Protein 4LIZ (pdb70)

Radius of gyration: 14.69 Å; Cα contacts (8 Å, |Δi|>4): 250; chains: 1; bounding box: 25×31×48 Å

Sequence (137 aa):
SGFDLSEVAGPVAEVIDDKNEEVEFVVFGVQTQPNKLVVDAKGKGGLEEEVKAALKEDALQFAYYRTISGDEESKRVKFVFISWAGEGIKKPKLRAVSILKGDVKNNVINNFHIELHATSLDDLVEDEIAAKIKLEEHHA

Solvent-accessible surface area: 7614 Å² total

B-factor: mean 26.16, std 18.08, range [9.71, 129.11]

Foldseek 3Di:
DQEAEVAQQVLLVLCVDPVNQFWFKWKWFFDVPPTYIDTQDTGHDDLVVNLVSADQQGWMKMKGWDWAPVPPVIDIFMEIETEDHPNHDDVVVVPPVVVVVVSCVSVVGHQYYYYDHDCVSRDVVVVNVVSVVSVVD

InterPro domains:
  IPR002108 Actin-depolymerising factor homology domain [PF00241] (13-133)
  IPR002108 Actin-depolymerising factor homology domain [PS51263] (1-134)
  IPR002108 Actin-depolymerising factor homology domain [SM00102] (7-134)
  IPR029006 ADF-H/Gelsolin-like domain superfamily [G3DSA:3.40.20.10] (1-142)

Nearest PDB structures (foldseek):
  4liz-assembly1_A  TM=1.007E+00  e=2.718E-29  Entamoeba histolytica HM-1:IMSS-A
  1t3y-assembly1_A  TM=8.775E-01  e=2.216E-10  Homo sapiens
  7rtx-assembly1_A  TM=8.573E-01  e=3.396E-09  Acanthamoeba castellanii
  7sog-assembly1_A  TM=8.512E-01  e=8.436E-09  Acanthamoeba castellanii
  1wm4-assembly1_A  TM=8.021E-01  e=8.436E-09  Mus musculus

GO terms:
  GO:0051015 actin filament binding (F, IDA)
  GO:0001891 phagocytic cup (C, IDA)
  GO:0005737 cytoplasm (C, IDA)
  GO:0031143 pseudopodium (C, IDA)
  GO:0031234 extrinsic component of cytoplasmic side of plasma membrane (C, IDA)
  GO:0030833 regulation of actin filament polymerization (P, IDA)
  GO:0005886 plasma membrane (C, EXP)
  GO:0005515 protein binding (F, IPI)

CATH classification: 3.40.20.10

Secondary structure (DSSP, 8-state):
---B-TTTHHHHHHHH-TT-TT-SEEEEEEETTTTEEEEEEEES--HHHHHHH--TT-EEEEEEEEEE-SSSSPEEEEEEEEEE-TT---HHHHH--HHHHHHHHHS---SEEEEESSGGG--HHHHHHHHHHHHT-

Organism: Entamoeba histolytica (strain ATCC 30459 / HM-1:IMSS / ABRM) (NCBI:txid294381)

Structure (mmCIF, N/CA/C/O backbone):
data_4LIZ
#
_entry.id   4LIZ
#
_cell.length_a   76.601
_cell.length_b   76.601
_cell.length_c   54.647
_cell.angle_alpha   90.00
_cell.angle_beta   90.00
_cell.angle_gamma   120.00
#
_symmetry.space_group_name_H-M   'P 65'
#
loop_
_entity.id
_entity.type
_entity.pdbx_description
1 polymer 'Actin-binding protein, cofilin/tropomyosin family protein, putative'
2 non-polymer '4-(2-HYDROXYETHYL)-1-PIPERAZINE ETHANESULFONIC ACID'
3 non-polymer 'SODIUM ION'
4 water water
#
loop_
_atom_site.group_PDB
_atom_site.id
_atom_site.type_symbol
_atom_site.label_atom_id
_atom_site.label_alt_id
_atom_site.label_comp_id
_atom_site.label_asym_id
_atom_site.label_entity_id
_atom_site.label_seq_id
_atom_site.pdbx_PDB_ins_code
_atom_site.Cartn_x
_atom_site.Cartn_y
_atom_site.Cartn_z
_atom_site.occupancy
_atom_site.B_iso_or_equiv
_atom_site.auth_seq_id
_atom_site.auth_comp_id
_atom_site.auth_asym_id
_atom_site.auth_atom_id
_atom_site.pdbx_PDB_model_num
ATOM 9 N N . SER A 1 2 ? 9.771 15.955 13.273 1.00 23.63 2 SER A N 1
ATOM 10 C CA . SER A 1 2 ? 10.681 16.745 12.470 1.00 20.22 2 SER A CA 1
ATOM 11 C C . SER A 1 2 ? 11.131 16.239 11.091 1.00 21.16 2 SER A C 1
ATOM 12 O O . SER A 1 2 ? 11.580 16.963 10.330 1.00 23.72 2 SER A O 1
ATOM 15 N N . GLY A 1 3 ? 11.104 14.954 10.891 1.00 24.14 3 GLY A N 1
ATOM 16 C CA . GLY A 1 3 ? 11.650 14.358 9.699 1.00 25.83 3 GLY A CA 1
ATOM 17 C C . GLY A 1 3 ? 13.144 14.127 9.690 1.00 29.75 3 GLY A C 1
ATOM 18 O O . GLY A 1 3 ? 13.708 13.864 8.671 1.00 31.05 3 GLY A O 1
ATOM 19 N N . PHE A 1 4 ? 13.793 14.326 10.826 1.00 22.36 4 PHE A N 1
ATOM 20 C CA . PHE A 1 4 ? 15.219 14.112 10.922 1.00 19.78 4 PHE A CA 1
ATOM 21 C C . PHE A 1 4 ? 15.509 12.702 11.414 1.00 20.83 4 PHE A C 1
ATOM 22 O O . PHE A 1 4 ? 14.813 12.229 12.251 1.00 20.96 4 PHE A O 1
ATOM 30 N N . ASP A 1 5 ? 16.558 12.097 10.861 1.00 19.53 5 ASP A N 1
ATOM 31 C CA . ASP A 1 5 ? 17.099 10.830 11.326 1.00 19.77 5 ASP A CA 1
ATOM 32 C C . ASP A 1 5 ? 17.919 11.089 12.606 1.00 15.21 5 ASP A C 1
ATOM 33 O O . ASP A 1 5 ? 18.908 11.761 12.557 1.00 17.70 5 ASP A O 1
ATOM 38 N N . LEU A 1 6 ? 17.427 10.498 13.674 1.00 16.17 6 LEU A N 1
ATOM 39 C CA . LEU A 1 6 ? 18.067 10.601 15.030 1.00 15.46 6 LEU A CA 1
ATOM 40 C C . LEU A 1 6 ? 18.786 9.348 15.479 1.00 14.89 6 LEU A C 1
ATOM 41 O O . LEU A 1 6 ? 19.105 9.184 16.652 1.00 15.99 6 LEU A O 1
ATOM 46 N N . SER A 1 7 ? 19.041 8.437 14.513 1.00 17.84 7 SER A N 1
ATOM 47 C CA . SER A 1 7 ? 19.704 7.164 14.797 1.00 17.70 7 SER A CA 1
ATOM 48 C C . SER A 1 7 ? 21.029 7.284 15.558 1.00 16.43 7 SER A C 1
ATOM 49 O O . SER A 1 7 ? 21.417 6.309 16.255 1.00 19.89 7 SER A O 1
ATOM 52 N N . GLU A 1 8 ? 21.755 8.356 15.382 1.00 15.56 8 GLU A N 1
ATOM 53 C CA . GLU A 1 8 ? 23.055 8.598 16.018 1.00 14.68 8 GLU A CA 1
ATOM 54 C C . GLU A 1 8 ? 22.988 9.079 17.451 1.00 13.02 8 GLU A C 1
ATOM 55 O O . GLU A 1 8 ? 24.007 9.227 18.095 1.00 14.43 8 GLU A O 1
ATOM 61 N N . VAL A 1 9 ? 21.815 9.404 17.952 1.00 13.60 9 VAL A N 1
ATOM 62 C CA . VAL A 1 9 ? 21.668 10.081 19.242 1.00 13.32 9 VAL A CA 1
ATOM 63 C C . VAL A 1 9 ? 21.721 9.213 20.467 1.00 11.98 9 VAL A C 1
ATOM 64 O O . VAL A 1 9 ? 22.339 9.506 21.459 1.00 13.05 9 VAL A O 1
ATOM 68 N N . ALA A 1 10 ? 20.903 8.104 20.437 1.00 12.82 10 ALA A N 1
ATOM 69 C CA . ALA A 1 10 ? 20.724 7.346 21.634 1.00 13.34 10 ALA A CA 1
ATOM 70 C C . ALA A 1 10 ? 22.008 6.716 22.226 1.00 11.32 10 ALA A C 1
ATOM 71 O O . ALA A 1 10 ? 22.160 6.613 23.434 1.00 12.57 10 ALA A O 1
ATOM 73 N N . GLY A 1 11 ? 22.834 6.263 21.320 1.00 13.29 11 GLY A N 1
ATOM 74 C CA . GLY A 1 11 ? 24.071 5.626 21.760 1.00 13.32 11 GLY A CA 1
ATOM 75 C C . GLY A 1 11 ? 24.973 6.458 22.650 1.00 11.12 11 GLY A C 1
ATOM 76 O O . GLY A 1 11 ? 25.330 6.139 23.786 1.00 13.10 11 GLY A O 1
ATOM 77 N N . PRO A 1 12 ? 25.343 7.651 22.084 1.00 11.16 12 PRO A N 1
ATOM 78 C CA . PRO A 1 12 ? 26.160 8.484 22.901 1.00 10.60 12 PRO A CA 1
ATOM 79 C C . PRO A 1 12 ? 25.495 9.044 24.155 1.00 10.24 12 PRO A C 1
ATOM 80 O O . PRO A 1 12 ? 26.163 9.300 25.130 1.00 12.32 12 PRO A O 1
ATOM 84 N N . VAL A 1 13 ? 24.194 9.284 24.134 1.00 12.19 13 VAL A N 1
ATOM 85 C CA . VAL A 1 13 ? 23.447 9.699 25.316 1.00 12.76 13 VAL A CA 1
ATOM 86 C C . VAL A 1 13 ? 23.585 8.634 26.454 1.00 11.27 13 VAL A C 1
ATOM 87 O O . VAL A 1 13 ? 23.894 8.979 27.543 1.00 12.93 13 VAL A O 1
ATOM 91 N N . ALA A 1 14 ? 23.425 7.392 26.028 1.00 12.24 14 ALA A N 1
ATOM 92 C CA . ALA A 1 14 ? 23.594 6.322 26.995 1.00 12.76 14 ALA A CA 1
ATOM 93 C C . ALA A 1 14 ? 25.037 6.279 27.576 1.00 11.72 14 ALA A C 1
ATOM 94 O O . ALA A 1 14 ? 25.268 6.012 28.746 1.00 12.83 14 ALA A O 1
ATOM 96 N N . GLU A 1 15 ? 26.023 6.568 26.681 1.00 11.35 15 GLU A N 1
ATOM 97 C CA . GLU A 1 15 ? 27.407 6.637 27.115 1.00 11.28 15 GLU A CA 1
ATOM 98 C C . GLU A 1 15 ? 27.632 7.694 28.209 1.00 12.12 15 GLU A C 1
ATOM 99 O O . GLU A 1 15 ? 28.354 7.530 29.167 1.00 13.55 15 GLU A O 1
ATOM 105 N N . VAL A 1 16 ? 27.058 8.914 27.949 1.00 11.88 16 VAL A N 1
ATOM 106 C CA . VAL A 1 16 ? 27.153 9.970 28.956 1.00 11.59 16 VAL A CA 1
ATOM 107 C C . VAL A 1 16 ? 26.533 9.570 30.288 1.00 12.84 16 VAL A C 1
ATOM 108 O O . VAL A 1 16 ? 27.198 9.720 31.288 1.00 14.62 16 VAL A O 1
ATOM 112 N N . ILE A 1 17 ? 25.347 9.021 30.246 1.00 13.42 17 ILE A N 1
ATOM 113 C CA . ILE A 1 17 ? 24.654 8.599 31.425 1.00 14.08 17 ILE A CA 1
ATOM 114 C C . ILE A 1 17 ? 25.392 7.481 32.184 1.00 13.83 17 ILE A C 1
ATOM 115 O O . ILE A 1 17 ? 25.386 7.474 33.356 1.00 16.34 17 ILE A O 1
ATOM 120 N N . ASP A 1 18 ? 26.023 6.582 31.458 1.00 13.90 18 ASP A N 1
ATOM 121 C CA . ASP A 1 18 ? 26.644 5.422 32.067 1.00 14.80 18 ASP A CA 1
ATOM 122 C C . ASP A 1 18 ? 27.817 5.857 32.912 1.00 13.29 18 ASP A C 1
ATOM 123 O O . ASP A 1 18 ? 28.802 6.247 32.441 1.00 14.06 18 ASP A O 1
ATOM 128 N N . ASP A 1 19 ? 27.652 5.687 34.209 1.00 16.44 19 ASP A N 1
ATOM 129 C CA . ASP A 1 19 ? 28.658 6.027 35.178 1.00 17.40 19 ASP A CA 1
ATOM 130 C C . ASP A 1 19 ? 29.919 5.197 34.983 1.00 17.11 19 ASP A C 1
ATOM 131 O O . ASP A 1 19 ? 30.956 5.605 35.349 1.00 19.54 19 ASP A O 1
ATOM 136 N N . LYS A 1 20 ? 29.749 3.980 34.484 1.00 18.04 20 LYS A N 1
ATOM 137 C CA . LYS A 1 20 ? 30.828 3.104 34.239 1.00 17.10 20 LYS A CA 1
ATOM 138 C C . LYS A 1 20 ? 31.497 3.264 32.942 1.00 18.85 20 LYS A C 1
ATOM 139 O O . LYS A 1 20 ? 32.446 2.544 32.642 1.00 21.04 20 LYS A O 1
ATOM 145 N N . ASN A 1 21 ? 31.047 4.166 32.045 1.00 16.47 21 ASN A N 1
ATOM 146 C CA . ASN A 1 21 ? 31.714 4.517 30.840 1.00 14.47 21 ASN A CA 1
ATOM 147 C C . ASN A 1 21 ? 32.310 5.863 31.162 1.00 16.24 21 ASN A C 1
ATOM 148 O O . ASN A 1 21 ? 31.748 6.935 30.790 1.00 15.99 21 ASN A O 1
ATOM 153 N N . GLU A 1 22 ? 33.488 5.859 31.772 1.00 18.44 22 GLU A N 1
ATOM 154 C CA . GLU A 1 22 ? 34.174 7.061 32.142 1.00 18.65 22 GLU A CA 1
ATOM 155 C C . GLU A 1 22 ? 34.840 7.797 31.022 1.00 18.61 22 GLU A C 1
ATOM 156 O O . GLU A 1 22 ? 35.200 8.936 31.222 1.00 20.96 22 GLU A O 1
ATOM 162 N N . GLU A 1 23 ? 34.934 7.226 29.844 1.00 17.46 23 GLU A N 1
ATOM 163 C CA . GLU A 1 23 ? 35.519 7.827 28.661 1.00 18.98 23 GLU A CA 1
ATOM 164 C C . GLU A 1 23 ? 34.569 8.806 27.939 1.00 17.51 23 GLU A C 1
ATOM 165 O O . GLU A 1 23 ? 35.016 9.487 27.028 1.00 19.27 23 GLU A O 1
ATOM 171 N N . VAL A 1 24 ? 33.298 8.749 28.315 1.00 14.48 24 VAL A N 1
ATOM 172 C CA . VAL A 1 24 ? 32.350 9.647 27.642 1.00 12.56 24 VAL A CA 1
ATOM 173 C C . VAL A 1 24 ? 31.551 10.353 28.713 1.00 13.28 24 VAL A C 1
ATOM 174 O O . VAL A 1 24 ? 30.758 9.791 29.438 1.00 13.54 24 VAL A O 1
ATOM 178 N N . GLU A 1 25 ? 31.701 11.683 28.768 1.00 12.27 25 GLU A N 1
ATOM 179 C CA . GLU A 1 25 ? 31.048 12.573 29.741 1.00 12.54 25 GLU A CA 1
ATOM 180 C C . GLU A 1 25 ? 30.240 13.668 28.980 1.00 12.29 25 GLU A C 1
ATOM 181 O O . GLU A 1 25 ? 29.435 14.333 29.623 1.00 12.43 25 GLU A O 1
ATOM 187 N N . PHE A 1 26 ? 30.501 13.924 27.735 1.00 12.18 26 PHE A N 1
ATOM 188 C CA . PHE A 1 26 ? 29.742 14.868 26.909 1.00 10.84 26 PHE A CA 1
ATOM 189 C C . PHE A 1 26 ? 29.635 14.425 25.505 1.00 13.38 26 PHE A C 1
ATOM 190 O O . PHE A 1 26 ? 30.487 13.659 24.993 1.00 12.13 26 PHE A O 1
ATOM 198 N N . VAL A 1 27 ? 28.630 14.918 24.781 1.00 11.20 27 VAL A N 1
ATOM 199 C CA . VAL A 1 27 ? 28.485 14.792 23.378 1.00 10.93 27 VAL A CA 1
ATOM 200 C C . VAL A 1 27 ? 27.925 16.033 22.752 1.00 11.16 27 VAL A C 1
ATOM 201 O O . VAL A 1 27 ? 27.100 16.703 23.434 1.00 11.57 27 VAL A O 1
ATOM 205 N N . VAL A 1 28 ? 28.412 16.383 21.581 1.00 10.38 28 VAL A N 1
ATOM 206 C CA . VAL A 1 28 ? 27.859 17.474 20.752 1.00 11.31 28 VAL A CA 1
ATOM 207 C C . VAL A 1 28 ? 27.418 16.898 19.462 1.00 11.48 28 VAL A C 1
ATOM 208 O O . VAL A 1 28 ? 28.219 16.183 18.811 1.00 12.20 28 VAL A O 1
ATOM 212 N N . PHE A 1 29 ? 26.163 17.159 19.032 1.00 11.07 29 PHE A N 1
ATOM 213 C CA . PHE A 1 29 ? 25.640 16.756 17.795 1.00 10.79 29 PHE A CA 1
ATOM 214 C C . PHE A 1 29 ? 25.510 17.888 16.810 1.00 13.12 29 PHE A C 1
ATOM 215 O O . PHE A 1 29 ? 25.113 19.016 17.202 1.00 13.55 29 PHE A O 1
ATOM 223 N N . GLY A 1 30 ? 25.906 17.616 15.605 1.00 13.32 30 GLY A N 1
ATOM 224 C CA . GLY A 1 30 ? 25.641 18.510 14.501 1.00 13.75 30 GLY A CA 1
ATOM 225 C C . GLY A 1 30 ? 24.538 18.021 13.622 1.00 14.97 30 GLY A C 1
ATOM 226 O O . GLY A 1 30 ? 23.967 16.932 13.759 1.00 16.25 30 GLY A O 1
ATOM 227 N N . VAL A 1 31 ? 24.111 18.899 12.733 1.00 17.82 31 VAL A N 1
ATOM 228 C CA . VAL A 1 31 ? 22.929 18.686 11.929 1.00 21.31 31 VAL A CA 1
ATOM 229 C C . VAL A 1 31 ? 23.301 18.706 10.467 1.00 23.87 31 VAL A C 1
ATOM 230 O O . VAL A 1 31 ? 23.816 19.740 9.990 1.00 25.54 31 VAL A O 1
ATOM 234 N N . GLN A 1 32 ? 23.036 17.616 9.764 1.00 23.20 32 GLN A N 1
ATOM 235 C CA . GLN A 1 32 ? 23.179 17.531 8.304 1.00 27.07 32 GLN A CA 1
ATOM 236 C C . GLN A 1 32 ? 21.788 17.542 7.677 1.00 25.99 32 GLN A C 1
ATOM 237 O O . GLN A 1 32 ? 20.789 17.193 8.268 1.00 24.27 32 GLN A O 1
ATOM 243 N N . THR A 1 33 ? 21.741 18.053 6.420 1.00 32.66 33 THR A N 1
ATOM 244 C CA . THR A 1 33 ? 20.512 18.054 5.630 1.00 32.90 33 THR A CA 1
ATOM 245 C C . THR A 1 33 ? 20.734 17.268 4.324 1.00 35.12 33 THR A C 1
ATOM 246 O O . THR A 1 33 ? 21.887 16.942 3.960 1.00 35.80 33 THR A O 1
ATOM 250 N N . GLN A 1 34 ? 19.629 16.842 3.713 1.00 38.37 34 GLN A N 1
ATOM 251 C CA . GLN A 1 34 ? 19.654 16.102 2.418 1.00 45.17 34 GLN A CA 1
ATOM 252 C C . GLN A 1 34 ? 20.658 14.963 2.365 1.00 45.32 34 GLN A C 1
ATOM 253 O O . GLN A 1 34 ? 21.570 14.983 1.567 1.00 51.74 34 GLN A O 1
ATOM 259 N N . PRO A 1 35 ? 20.475 13.946 3.200 1.00 39.55 35 PRO A N 1
ATOM 260 C CA . PRO A 1 35 ? 19.299 13.767 4.051 1.00 32.68 35 PRO A CA 1
ATOM 261 C C . PRO A 1 35 ? 19.456 14.424 5.479 1.00 26.93 35 PRO A C 1
ATOM 262 O O . PRO A 1 35 ? 20.579 14.665 5.944 1.00 30.00 35 PRO A O 1
ATOM 266 N N . ASN A 1 36 ? 18.321 14.759 6.064 1.00 26.52 36 ASN A N 1
ATOM 267 C CA . ASN A 1 36 ? 18.260 15.412 7.383 1.00 21.91 36 ASN A CA 1
ATOM 268 C C . ASN A 1 36 ? 18.610 14.322 8.442 1.00 17.81 36 ASN A C 1
ATOM 269 O O . ASN A 1 36 ? 17.800 13.401 8.652 1.00 21.37 36 ASN A O 1
ATOM 274 N N . LYS A 1 37 ? 19.696 14.635 9.150 1.00 18.33 37 LYS A N 1
ATOM 275 C CA . LYS A 1 37 ? 20.225 13.677 10.144 1.00 20.17 37 LYS A CA 1
ATOM 276 C C . LYS A 1 37 ? 21.081 14.403 11.174 1.00 19.03 37 LYS A C 1
ATOM 277 O O . LYS A 1 37 ? 21.777 15.322 10.830 1.00 19.77 37 LYS A O 1
ATOM 283 N N . LEU A 1 38 ? 21.081 13.916 12.420 1.00 16.64 38 LEU A N 1
ATOM 284 C CA . LEU A 1 38 ? 22.057 14.348 13.378 1.00 16.31 38 LEU A CA 1
ATOM 285 C C . LEU A 1 38 ? 23.311 13.442 13.326 1.00 15.16 38 LEU A C 1
ATOM 286 O O . LEU A 1 38 ? 23.196 12.228 13.059 1.00 15.65 38 LEU A O 1
ATOM 291 N N . VAL A 1 39 ? 24.427 14.034 13.553 1.00 14.97 39 VAL A N 1
ATOM 292 C CA . VAL A 1 39 ? 25.715 13.316 13.597 1.00 14.38 39 VAL A CA 1
ATOM 293 C C . VAL A 1 39 ? 26.450 13.719 14.836 1.00 15.49 39 VAL A C 1
ATOM 294 O O . VAL A 1 39 ? 26.229 14.815 15.417 1.00 14.76 39 VAL A O 1
ATOM 298 N N . VAL A 1 40 ? 27.431 12.940 15.254 1.00 14.77 40 VAL A N 1
ATOM 299 C CA . VAL A 1 40 ? 28.297 13.353 16.344 1.00 14.37 40 VAL A CA 1
ATOM 300 C C . VAL A 1 40 ? 29.392 14.304 15.862 1.00 15.19 40 VAL A C 1
ATOM 301 O O . VAL A 1 40 ? 30.175 13.949 15.023 1.00 17.43 40 VAL A O 1
ATOM 305 N N . ASP A 1 41 ? 29.393 15.513 16.403 1.00 13.90 41 ASP A N 1
ATOM 306 C CA . ASP A 1 41 ? 30.484 16.453 16.199 1.00 14.52 41 ASP A CA 1
ATOM 307 C C . ASP A 1 41 ? 31.657 16.265 17.147 1.00 15.16 41 ASP A C 1
ATOM 308 O O . ASP A 1 41 ? 32.758 16.402 16.775 1.00 17.67 41 ASP A O 1
ATOM 313 N N . ALA A 1 42 ? 31.378 15.973 18.391 1.00 12.35 42 ALA A N 1
ATOM 314 C CA . ALA A 1 42 ? 32.401 15.724 19.367 1.00 11.95 42 ALA A CA 1
ATOM 315 C C . ALA A 1 42 ? 31.876 14.800 20.499 1.00 13.74 42 ALA A C 1
ATOM 316 O O . ALA A 1 42 ? 30.736 14.833 20.796 1.00 12.76 42 ALA A O 1
ATOM 318 N N . LYS A 1 43 ? 32.748 14.020 21.123 1.00 12.08 43 LYS A N 1
ATOM 319 C CA . LYS A 1 43 ? 32.374 13.148 22.155 1.00 12.10 43 LYS A CA 1
ATOM 320 C C . LYS A 1 43 ? 33.591 12.766 22.922 1.00 12.96 43 LYS A C 1
ATOM 321 O O . LYS A 1 43 ? 34.647 12.544 22.306 1.00 14.59 43 LYS A O 1
ATOM 327 N N . GLY A 1 44 ? 33.498 12.809 24.233 1.00 12.53 44 GLY A N 1
ATOM 328 C CA . GLY A 1 44 ? 34.660 12.467 25.070 1.00 13.50 44 GLY A CA 1
ATOM 329 C C . GLY A 1 44 ? 34.554 12.827 26.475 1.00 14.35 44 GLY A C 1
ATOM 330 O O . GLY A 1 44 ? 33.441 12.965 27.048 1.00 14.18 44 GLY A O 1
ATOM 331 N N . LYS A 1 45 ? 35.703 12.959 27.149 1.00 15.45 45 LYS A N 1
ATOM 332 C CA . LYS A 1 45 ? 35.786 13.351 28.492 1.00 16.16 45 LYS A CA 1
ATOM 333 C C . LYS A 1 45 ? 35.692 14.868 28.600 1.00 15.13 45 LYS A C 1
ATOM 334 O O . LYS A 1 45 ? 36.237 15.526 27.704 1.00 17.09 45 LYS A O 1
ATOM 340 N N . GLY A 1 46 ? 35.051 15.357 29.628 1.00 16.04 46 GLY A N 1
ATOM 341 C CA . GLY A 1 46 ? 34.932 16.802 29.754 1.00 15.06 46 GLY A CA 1
ATOM 342 C C . GLY A 1 46 ? 33.504 17.169 30.084 1.0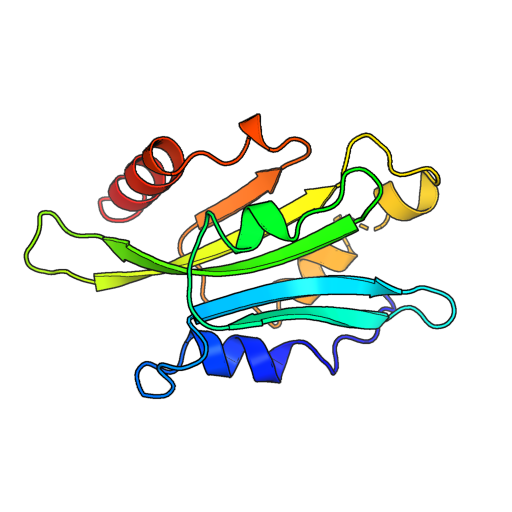0 14.69 46 GLY A C 1
ATOM 343 O O . GLY A 1 46 ? 32.663 16.362 30.440 1.00 17.91 46 GLY A O 1
ATOM 344 N N . GLY A 1 47 ? 33.290 18.427 29.998 1.00 15.51 47 GLY A N 1
ATOM 345 C CA . GLY A 1 47 ? 32.017 19.046 30.403 1.00 15.63 47 GLY A CA 1
ATOM 346 C C . GLY A 1 47 ? 31.788 20.296 29.531 1.00 12.75 47 GLY A C 1
ATOM 347 O O . GLY A 1 47 ? 32.026 20.346 28.383 1.00 13.75 47 GLY A O 1
ATOM 348 N N . LEU A 1 48 ? 31.267 21.303 30.259 1.00 15.77 48 LEU A N 1
ATOM 349 C CA . LEU A 1 48 ? 30.891 22.548 29.591 1.00 14.93 48 LEU A CA 1
ATOM 350 C C . LEU A 1 48 ? 31.959 23.181 28.672 1.00 13.02 48 LEU A C 1
ATOM 351 O O . LEU A 1 48 ? 31.707 23.608 27.547 1.00 13.48 48 LEU A O 1
ATOM 356 N N . GLU A 1 49 ? 33.197 23.284 29.177 1.00 15.21 49 GLU A N 1
ATOM 357 C CA A GLU A 1 49 ? 34.197 23.906 28.354 0.50 16.07 49 GLU A CA 1
ATOM 358 C CA B GLU A 1 49 ? 34.322 23.788 28.428 0.50 16.09 49 GLU A CA 1
ATOM 359 C C . GLU A 1 49 ? 34.454 23.155 27.035 1.00 14.22 49 GLU A C 1
ATOM 360 O O . GLU A 1 49 ? 34.650 23.716 26.027 1.00 15.41 49 GLU A O 1
ATOM 371 N N . GLU A 1 50 ? 34.469 21.842 27.134 1.00 14.59 50 GLU A N 1
ATOM 372 C CA . GLU A 1 50 ? 34.631 21.005 25.961 1.00 13.35 50 GLU A CA 1
ATOM 373 C C . GLU A 1 50 ? 33.458 21.132 24.960 1.00 12.61 50 GLU A C 1
ATOM 374 O O . GLU A 1 50 ? 33.634 21.179 23.786 1.00 13.95 50 GLU A O 1
ATOM 380 N N . VAL A 1 51 ? 32.263 21.211 25.503 1.00 12.97 51 VAL A N 1
ATOM 381 C CA . VAL A 1 51 ? 31.115 21.445 24.679 1.00 12.15 51 VAL A CA 1
ATOM 382 C C . VAL A 1 51 ? 31.243 22.798 23.971 1.00 11.65 51 VAL A C 1
ATOM 383 O O . VAL A 1 51 ? 31.051 22.898 22.823 1.00 12.66 51 VAL A O 1
ATOM 387 N N . LYS A 1 52 ? 31.619 23.813 24.729 1.00 13.10 52 LYS A N 1
ATOM 388 C CA . LYS A 1 52 ? 31.673 25.158 24.181 1.00 13.33 52 LYS A CA 1
ATOM 389 C C . LYS A 1 52 ? 32.689 25.209 23.064 1.00 13.84 52 LYS A C 1
ATOM 390 O O . LYS A 1 52 ? 32.443 25.812 22.097 1.00 15.77 52 LYS A O 1
ATOM 396 N N . ALA A 1 53 ? 33.807 24.515 23.235 1.00 12.99 53 ALA A N 1
ATOM 397 C CA . ALA A 1 53 ? 34.771 24.474 22.183 1.00 14.69 53 ALA A CA 1
ATOM 398 C C . ALA A 1 53 ? 34.359 23.918 20.871 1.00 14.50 53 ALA A C 1
ATOM 399 O O . ALA A 1 53 ? 34.882 24.214 19.802 1.00 17.80 53 ALA A O 1
ATOM 401 N N . ALA A 1 54 ? 33.352 23.032 20.926 1.00 12.98 54 ALA A N 1
ATOM 402 C CA . ALA A 1 54 ? 32.769 22.407 19.780 1.00 13.06 54 ALA A CA 1
ATOM 403 C C . ALA A 1 54 ? 31.588 23.129 19.109 1.00 12.42 54 ALA A C 1
ATOM 404 O O . ALA A 1 54 ? 31.219 22.742 17.997 1.00 14.53 54 ALA A O 1
ATOM 406 N N . LEU A 1 55 ? 31.078 24.152 19.796 1.00 1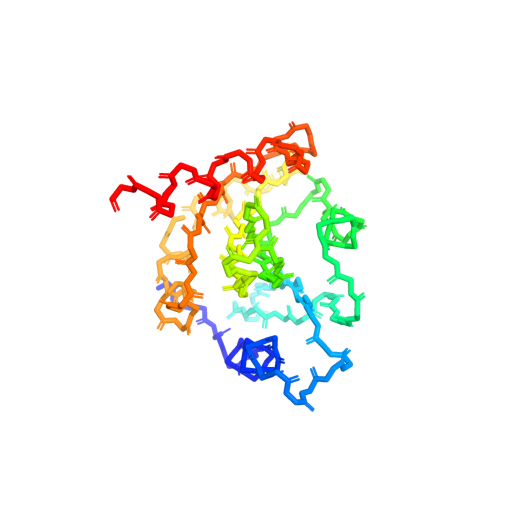3.69 55 LEU A N 1
ATOM 407 C CA . LEU A 1 55 ? 29.924 24.882 19.262 1.00 13.53 55 LEU A CA 1
ATOM 408 C C . LEU A 1 55 ? 30.357 25.907 18.201 1.00 15.85 55 LEU A C 1
ATOM 409 O O . LEU A 1 55 ? 31.229 26.705 18.567 1.00 20.30 55 LEU A O 1
ATOM 414 N N . LYS A 1 56 ? 29.765 25.927 17.063 1.00 15.23 56 LYS A N 1
ATOM 415 C CA . LYS A 1 56 ? 30.231 26.731 15.901 1.00 16.15 56 LYS A CA 1
ATOM 416 C C . LYS A 1 56 ? 29.213 27.844 15.624 1.00 18.17 56 LYS A C 1
ATOM 417 O O . LYS A 1 56 ? 28.000 27.663 15.665 1.00 17.46 56 LYS A O 1
ATOM 423 N N . GLU A 1 57 ? 29.767 29.042 15.407 1.00 19.40 57 GLU A N 1
ATOM 424 C CA . GLU A 1 57 ? 28.943 30.220 15.192 1.00 20.16 57 GLU A CA 1
ATOM 425 C C . GLU A 1 57 ? 28.003 30.131 14.047 1.00 20.39 57 GLU A C 1
ATOM 426 O O . GLU A 1 57 ? 26.923 30.775 14.081 1.00 20.64 57 GLU A O 1
ATOM 432 N N . ASP A 1 58 ? 28.263 29.326 13.081 1.00 17.90 58 ASP A N 1
ATOM 433 C CA . ASP A 1 58 ? 27.410 29.156 11.914 1.00 19.34 58 ASP A CA 1
ATOM 434 C C . ASP A 1 58 ? 26.554 27.923 11.845 1.00 18.29 58 ASP A C 1
ATOM 435 O O . ASP A 1 58 ? 26.057 27.535 10.787 1.00 18.76 58 ASP A O 1
ATOM 440 N N . ALA A 1 59 ? 26.367 27.259 13.043 1.00 15.74 59 ALA A N 1
ATOM 441 C CA . ALA A 1 59 ? 25.736 25.986 13.064 1.00 15.23 59 ALA A CA 1
ATOM 442 C C . ALA A 1 59 ? 24.534 25.901 14.018 1.00 13.21 59 ALA A C 1
ATOM 443 O O . ALA A 1 59 ? 24.502 26.598 15.013 1.00 14.30 59 ALA A O 1
ATOM 445 N N . LEU A 1 60 ? 23.700 24.941 13.703 1.00 14.05 60 LEU A N 1
ATOM 446 C CA . LEU A 1 60 ? 22.626 24.449 14.620 1.00 15.40 60 LEU A CA 1
ATOM 447 C C . LEU A 1 60 ? 23.172 23.143 15.255 1.00 14.30 60 LEU A C 1
ATOM 448 O O . LEU A 1 60 ? 23.486 22.210 14.521 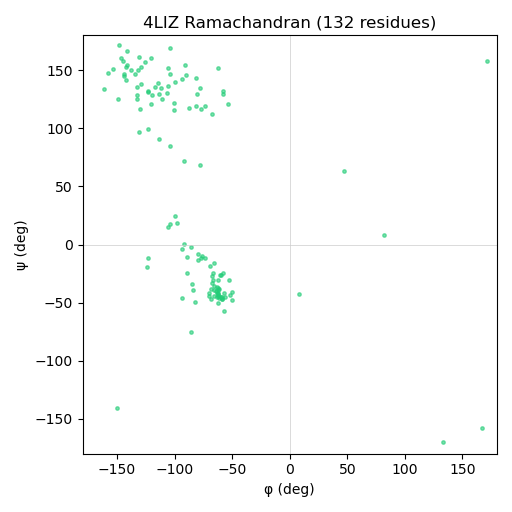1.00 14.12 60 LEU A O 1
ATOM 453 N N . GLN A 1 61 ? 23.250 23.101 16.558 1.00 12.05 61 GLN A N 1
ATOM 454 C CA . GLN A 1 61 ? 23.835 21.940 17.269 1.00 11.86 61 GLN A CA 1
ATOM 455 C C . GLN A 1 61 ? 23.062 21.622 18.522 1.00 12.06 61 GLN A C 1
ATOM 456 O O . GLN A 1 61 ? 22.227 22.446 18.978 1.00 11.96 61 GLN A O 1
ATOM 462 N N . PHE A 1 62 ? 23.281 20.464 19.131 1.00 11.88 62 PHE A N 1
ATOM 463 C CA . PHE A 1 62 ? 22.794 20.101 20.409 1.00 11.20 62 PHE A CA 1
ATOM 464 C C . PHE A 1 62 ? 23.883 19.575 21.286 1.00 11.30 62 PHE A C 1
ATOM 465 O O . PHE A 1 62 ? 24.838 19.027 20.698 1.00 13.19 62 PHE A O 1
ATOM 473 N N . ALA A 1 63 ? 23.837 19.657 22.547 1.00 10.23 63 ALA A N 1
ATOM 474 C CA . ALA A 1 63 ? 24.831 19.120 23.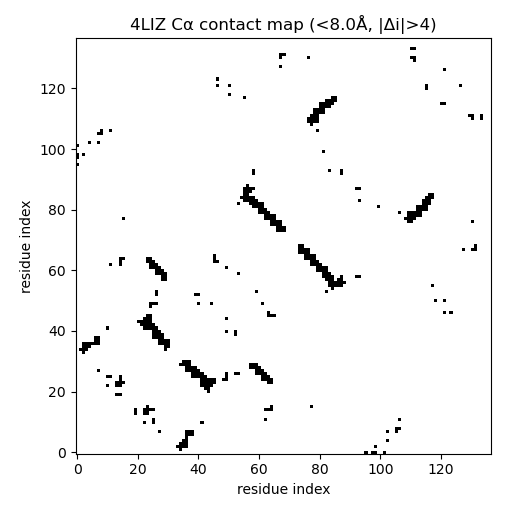395 1.00 10.07 63 ALA A CA 1
ATOM 475 C C . ALA A 1 63 ? 24.224 18.533 24.604 1.00 10.37 63 ALA A C 1
ATOM 476 O O . ALA A 1 63 ? 23.151 18.925 25.125 1.00 11.54 63 ALA A O 1
ATOM 478 N N . TYR A 1 64 ? 24.907 17.570 25.229 1.00 10.54 64 TYR A N 1
ATOM 479 C CA . TYR A 1 64 ? 24.483 16.877 26.390 1.00 9.97 64 TYR A CA 1
ATOM 480 C C . TYR A 1 64 ? 25.677 16.453 27.229 1.00 11.82 64 TYR A C 1
ATOM 481 O O . TYR A 1 64 ? 26.577 15.838 26.667 1.00 11.53 64 TYR A O 1
ATOM 490 N N . TYR A 1 65 ? 25.737 16.812 28.493 1.00 10.12 65 TYR A N 1
ATOM 491 C CA . TYR A 1 65 ? 26.861 16.458 29.337 1.00 9.71 65 TYR A CA 1
ATOM 492 C C . TYR A 1 65 ? 26.457 16.208 30.792 1.00 11.46 65 TYR A C 1
ATOM 493 O O . TYR A 1 65 ? 25.444 16.630 31.231 1.00 11.85 65 TYR A O 1
ATOM 502 N N . ARG A 1 66 ? 27.345 15.511 31.482 1.00 13.20 66 ARG A N 1
ATOM 503 C CA . ARG A 1 66 ? 27.171 15.202 32.876 1.00 13.96 66 ARG A CA 1
ATOM 504 C C . ARG A 1 66 ? 28.055 16.096 33.706 1.00 13.63 66 ARG A C 1
ATOM 505 O O . ARG A 1 66 ? 29.094 16.496 33.292 1.00 15.81 66 ARG A O 1
ATOM 513 N N . THR A 1 67 ? 27.547 16.423 34.880 1.00 15.45 67 THR A N 1
ATOM 514 C CA . THR A 1 67 ? 28.225 17.262 35.836 1.00 18.44 67 THR A CA 1
ATOM 515 C C . THR A 1 67 ? 27.839 16.831 37.264 1.00 20.02 67 THR A C 1
ATOM 516 O O . THR A 1 67 ? 27.084 15.995 37.422 1.00 22.28 67 THR A O 1
ATOM 520 N N . ILE A 1 68 ? 28.490 17.374 38.264 1.00 24.22 68 ILE A N 1
ATOM 521 C CA . ILE A 1 68 ? 28.190 17.032 39.671 1.00 27.87 68 ILE A CA 1
ATOM 522 C C . ILE A 1 68 ? 27.621 18.240 40.409 1.00 27.91 68 ILE A C 1
ATOM 523 O O . ILE A 1 68 ? 28.058 19.381 40.171 1.00 26.80 68 ILE A O 1
ATOM 528 N N . SER A 1 69 ? 26.615 18.018 41.236 1.00 28.75 69 SER A N 1
ATOM 529 C CA . SER A 1 69 ? 26.094 19.116 42.069 1.00 31.68 69 SER A CA 1
ATOM 530 C C . SER A 1 69 ? 25.951 18.625 43.512 1.00 38.93 69 SER A C 1
ATOM 531 O O . SER A 1 69 ? 25.396 17.555 43.759 1.00 38.93 69 SER A O 1
ATOM 534 N N . GLY A 1 70 ? 26.373 19.440 44.456 1.00 47.02 70 GLY A N 1
ATOM 535 C CA . GLY A 1 70 ? 26.086 19.086 45.845 1.00 51.58 70 GLY A CA 1
ATOM 536 C C . GLY A 1 70 ? 26.805 19.993 46.781 1.00 65.17 70 GLY A C 1
ATOM 537 O O . GLY A 1 70 ? 27.846 20.544 46.418 1.00 70.86 70 GLY A O 1
ATOM 538 N N . ASP A 1 71 ? 26.275 20.057 48.008 1.00 84.58 71 ASP A N 1
ATOM 539 C CA . ASP A 1 71 ? 26.587 21.103 49.003 1.00 98.14 71 ASP A CA 1
ATOM 540 C C . ASP A 1 71 ? 27.645 20.827 50.126 1.00 103.09 71 ASP A C 1
ATOM 541 O O . ASP A 1 71 ? 27.656 21.575 51.112 1.00 108.49 71 ASP A O 1
ATOM 546 N N . GLU A 1 72 ? 28.546 19.834 50.016 1.00 102.98 72 GLU A N 1
ATOM 547 C CA . GLU A 1 72 ? 28.639 18.873 48.911 1.00 99.74 72 GLU A CA 1
ATOM 548 C C . GLU A 1 72 ? 27.717 17.688 49.155 1.00 103.68 72 GLU A C 1
ATOM 549 O O . GLU A 1 72 ? 26.646 17.611 48.553 1.00 108.94 72 GLU A O 1
ATOM 555 N N . GLU A 1 73 ? 28.109 16.793 50.063 1.00 108.76 73 GLU A N 1
ATOM 556 C CA . GLU A 1 73 ? 27.386 15.547 50.302 1.00 109.15 73 GLU A CA 1
ATOM 557 C C . GLU A 1 73 ? 25.891 15.812 50.587 1.00 112.26 73 GLU A C 1
ATOM 558 O O . GLU A 1 73 ? 25.569 16.525 51.548 1.00 129.11 73 GLU A O 1
ATOM 564 N N . SER A 1 74 ? 24.980 15.257 49.776 1.00 98.15 74 SER A N 1
ATOM 565 C CA . SER A 1 74 ? 25.298 14.282 48.720 1.00 90.02 74 SER A CA 1
ATOM 566 C C . SER A 1 74 ? 25.655 14.926 47.378 1.00 73.19 74 SER A C 1
ATOM 567 O O . SER A 1 7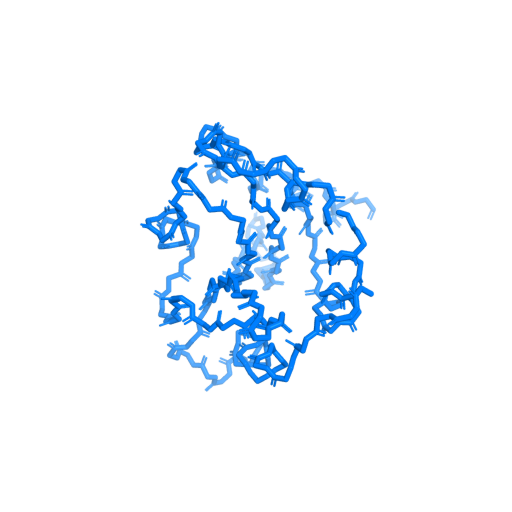4 ? 24.804 15.615 46.785 1.00 55.24 74 SER A O 1
ATOM 570 N N . LYS A 1 75 ? 26.904 14.700 46.924 1.00 63.60 75 LYS A N 1
ATOM 571 C CA . LYS A 1 75 ? 27.283 14.894 45.510 1.00 58.91 75 LYS A CA 1
ATOM 572 C C . LYS A 1 75 ? 26.373 13.999 44.670 1.00 54.70 75 LYS A C 1
ATOM 573 O O . LYS A 1 75 ? 26.141 12.826 45.018 1.00 52.96 75 LYS A O 1
ATOM 579 N N . ARG A 1 76 ? 25.803 14.568 43.605 1.00 36.12 76 ARG A N 1
ATOM 580 C CA . ARG A 1 76 ? 24.946 13.825 42.739 1.00 37.34 76 ARG A CA 1
ATOM 581 C C . ARG A 1 76 ? 25.319 14.225 41.296 1.00 27.42 76 ARG A C 1
ATOM 582 O O . ARG A 1 76 ? 25.683 15.392 41.032 1.00 25.31 76 ARG A O 1
ATOM 590 N N . VAL A 1 77 ? 25.109 13.266 40.430 1.00 25.92 77 VAL A N 1
ATOM 591 C CA . VAL A 1 77 ? 25.279 13.452 38.976 1.00 21.36 77 VAL A CA 1
ATOM 592 C C . VAL A 1 77 ? 24.072 14.183 38.459 1.00 19.12 77 VAL A C 1
ATOM 593 O O . VAL A 1 77 ? 22.927 13.909 38.819 1.00 23.31 77 VAL A O 1
ATOM 597 N N . LYS A 1 78 ? 24.326 15.208 37.598 1.00 19.22 78 LYS A N 1
ATOM 598 C CA . LYS A 1 78 ? 23.276 15.965 36.969 1.00 17.08 78 LYS A CA 1
ATOM 599 C C . LYS A 1 78 ? 23.618 16.028 35.477 1.00 15.63 78 LYS A C 1
ATOM 600 O O . LYS A 1 78 ? 24.763 15.954 35.076 1.00 15.33 78 LYS A O 1
ATOM 606 N N . PHE A 1 79 ? 22.573 16.112 34.649 1.00 14.50 79 PHE A N 1
ATOM 607 C CA . PHE A 1 79 ? 22.721 16.141 33.216 1.00 14.01 79 PHE A CA 1
ATOM 608 C C . PHE A 1 79 ? 22.208 17.439 32.660 1.00 13.52 79 PHE A C 1
ATOM 609 O O . PHE A 1 79 ? 21.131 17.930 33.064 1.00 15.03 79 PHE A O 1
ATOM 617 N N . VAL A 1 80 ? 22.952 18.029 31.755 1.00 12.53 80 VAL A N 1
ATOM 618 C CA . VAL A 1 80 ? 22.662 19.336 31.116 1.00 11.47 80 VAL A CA 1
ATOM 619 C C . VAL A 1 80 ? 22.386 19.076 29.658 1.00 12.15 80 VAL A C 1
ATOM 620 O O . VAL A 1 80 ? 23.210 18.501 28.944 1.00 10.78 80 VAL A O 1
ATOM 624 N N . PHE A 1 81 ? 21.267 19.603 29.115 1.00 11.64 81 PHE A N 1
ATOM 625 C CA . PHE A 1 81 ? 20.870 19.587 27.727 1.00 10.81 81 PHE A CA 1
ATOM 626 C C . PHE A 1 81 ? 20.944 20.971 27.175 1.00 11.32 81 PHE A C 1
ATOM 627 O O . PHE A 1 81 ? 20.312 21.882 27.711 1.00 12.77 81 PHE A O 1
ATOM 635 N N . ILE A 1 82 ? 21.652 21.207 26.096 1.00 11.09 82 ILE A N 1
ATOM 636 C CA . ILE A 1 82 ? 21.768 22.505 25.441 1.00 10.84 82 ILE A CA 1
ATOM 637 C C . ILE A 1 82 ? 21.331 22.368 24.032 1.00 11.42 82 ILE A C 1
ATOM 638 O O . ILE A 1 82 ? 21.741 21.480 23.231 1.00 11.01 82 ILE A O 1
ATOM 643 N N . SER A 1 83 ? 20.462 23.282 23.530 1.00 11.63 83 SER A N 1
ATOM 644 C CA . SER A 1 83 ? 20.240 23.564 22.121 1.00 11.43 83 SER A CA 1
ATOM 645 C C . SER A 1 83 ? 21.014 24.816 21.697 1.00 10.74 83 SER A C 1
ATOM 646 O O . SER A 1 83 ? 21.069 25.768 22.470 1.00 12.45 83 SER A O 1
ATOM 649 N N . TRP A 1 84 ? 21.607 24.804 20.523 1.00 10.71 84 TRP A N 1
ATOM 650 C CA . TRP A 1 84 ? 22.479 25.855 20.090 1.00 11.05 84 TRP A CA 1
ATOM 651 C C . TRP A 1 84 ? 22.089 26.244 18.689 1.00 12.37 84 TRP A C 1
ATOM 652 O O . TRP A 1 84 ? 22.062 25.448 17.736 1.00 12.36 84 TRP A O 1
ATOM 663 N N . ALA A 1 85 ? 21.867 27.582 18.440 1.00 13.31 85 ALA A N 1
ATOM 664 C CA . ALA A 1 85 ? 21.605 28.162 17.159 1.00 15.19 85 ALA A CA 1
ATOM 665 C C . ALA A 1 85 ? 22.527 29.343 17.028 1.00 16.21 85 ALA A C 1
ATOM 666 O O . ALA A 1 85 ? 22.231 30.423 17.553 1.00 17.25 85 ALA A O 1
ATOM 668 N N . GLY A 1 86 ? 23.657 29.143 16.370 1.00 14.67 86 GLY A N 1
ATOM 669 C CA . GLY A 1 86 ? 24.684 30.169 16.256 1.00 15.21 86 GLY A CA 1
ATOM 670 C C . GLY A 1 86 ? 24.145 31.399 15.495 1.00 18.40 86 GLY A C 1
ATOM 671 O O . GLY A 1 86 ? 23.305 31.220 14.588 1.00 18.11 86 GLY A O 1
ATOM 672 N N . GLU A 1 87 ? 24.759 32.515 15.859 1.00 19.54 87 GLU A N 1
ATOM 673 C CA . GLU A 1 87 ? 24.264 33.791 15.264 1.00 23.79 87 GLU A CA 1
ATOM 674 C C . GLU A 1 87 ? 24.676 33.922 13.833 1.00 23.54 87 GLU A C 1
ATOM 675 O O . GLU A 1 87 ? 24.093 34.789 13.112 1.00 23.76 87 GLU A O 1
ATOM 681 N N . GLY A 1 88 ? 25.570 33.113 13.318 1.00 19.48 88 GLY A N 1
ATOM 682 C CA . GLY A 1 88 ? 26.069 33.036 11.939 1.00 20.20 88 GLY A CA 1
ATOM 683 C C . GLY A 1 88 ? 25.350 32.101 11.025 1.00 17.74 88 GLY A C 1
ATOM 684 O O . GLY A 1 88 ? 25.708 31.918 9.921 1.00 21.13 88 GLY A O 1
ATOM 685 N N . ILE A 1 89 ? 24.289 31.387 11.506 1.00 18.29 89 ILE A N 1
ATOM 686 C CA . ILE A 1 89 ? 23.579 30.474 10.640 1.00 18.34 89 ILE A CA 1
ATOM 687 C C . ILE A 1 89 ? 23.038 31.268 9.409 1.00 18.09 89 ILE A C 1
ATOM 688 O O . ILE A 1 89 ? 22.415 32.346 9.590 1.00 21.08 89 ILE A O 1
ATOM 693 N N . LYS A 1 90 ? 23.320 30.726 8.270 1.00 20.27 90 LYS A N 1
ATOM 694 C CA . LYS A 1 90 ? 23.018 31.443 7.006 1.00 22.92 90 LYS A CA 1
ATOM 695 C C . LYS A 1 90 ? 21.599 31.215 6.585 1.00 24.91 90 LYS A C 1
ATOM 696 O O . LYS A 1 90 ? 21.016 32.125 6.015 1.00 26.07 90 LYS A O 1
ATOM 702 N N . LYS A 1 91 ? 21.026 30.046 6.828 1.00 23.70 91 LYS A N 1
ATOM 703 C CA . LYS A 1 91 ? 19.667 29.734 6.312 1.00 24.09 91 LYS A CA 1
ATOM 704 C C . LYS A 1 91 ? 18.594 29.886 7.364 1.00 25.60 91 LYS A C 1
ATOM 705 O O . LYS A 1 91 ? 18.526 29.053 8.284 1.00 21.98 91 LYS A O 1
ATOM 711 N N . PRO A 1 92 ? 17.665 30.841 7.166 1.00 23.45 92 PRO A N 1
ATOM 712 C CA . PRO A 1 92 ? 16.640 30.974 8.218 1.00 23.22 92 PRO A CA 1
ATOM 713 C C . PRO A 1 92 ? 15.674 29.757 8.241 1.00 22.79 92 PRO A C 1
ATOM 714 O O . PRO A 1 92 ? 15.115 29.537 9.328 1.00 21.46 92 PRO A O 1
ATOM 718 N N . LYS A 1 93 ? 15.594 28.963 7.153 1.00 23.29 93 LYS A N 1
ATOM 719 C CA . LYS A 1 93 ? 14.773 27.798 7.186 1.00 25.69 93 LYS A CA 1
ATOM 720 C C . LYS A 1 93 ? 15.393 26.770 8.189 1.00 26.25 93 LYS A C 1
ATOM 721 O O . LYS A 1 93 ? 14.681 26.054 8.870 1.00 22.70 93 LYS A O 1
ATOM 727 N N . LEU A 1 94 ? 16.726 26.732 8.311 1.00 20.57 94 LEU A N 1
ATOM 728 C CA . LEU A 1 94 ? 17.321 25.821 9.257 1.00 17.68 94 LEU A CA 1
ATOM 729 C C . LEU A 1 94 ? 17.013 26.334 10.705 1.00 16.39 94 LEU A C 1
ATOM 730 O O . LEU A 1 94 ? 16.682 25.581 11.619 1.00 16.02 94 LEU A O 1
ATOM 735 N N . ARG A 1 95 ? 17.147 27.625 11.014 1.00 15.33 95 ARG A N 1
ATOM 736 C CA . ARG A 1 95 ? 16.726 28.181 12.289 1.00 15.31 95 ARG A CA 1
ATOM 737 C C . ARG A 1 95 ? 15.275 27.796 12.692 1.00 14.92 95 ARG A C 1
ATOM 738 O O . ARG A 1 95 ? 15.025 27.490 13.823 1.00 16.01 95 ARG A O 1
ATOM 746 N N . ALA A 1 96 ? 14.450 27.832 11.668 1.00 15.75 96 ALA A N 1
ATOM 747 C CA . ALA A 1 96 ? 13.005 27.564 11.932 1.00 15.78 96 ALA A CA 1
ATOM 748 C C . ALA A 1 96 ? 12.725 26.178 12.346 1.00 15.56 96 ALA A C 1
ATOM 749 O O . ALA A 1 96 ? 11.664 25.980 12.982 1.00 17.06 96 ALA A O 1
ATOM 751 N N . VAL A 1 97 ? 13.540 25.211 11.957 1.00 13.79 97 VAL A N 1
ATOM 752 C CA . VAL A 1 97 ? 13.301 23.797 12.338 1.00 15.24 97 VAL A CA 1
ATOM 753 C C . VAL A 1 97 ? 13.709 23.513 13.755 1.00 12.63 97 VAL A C 1
ATOM 754 O O . VAL A 1 97 ? 13.405 22.448 14.300 1.00 13.69 97 VAL A O 1
ATOM 766 N N . SER A 1 99 ? 12.787 24.265 16.874 1.00 12.78 99 SER A N 1
ATOM 767 C CA . SER A 1 99 ? 11.993 23.802 17.939 1.00 11.31 99 SER A CA 1
ATOM 768 C C . SER A 1 99 ? 11.424 22.398 17.672 1.00 11.54 99 SER A C 1
ATOM 769 O O . SER A 1 99 ? 11.324 21.602 18.632 1.00 12.84 99 SER A O 1
ATOM 772 N N . ILE A 1 100 ? 10.945 22.110 16.479 1.00 12.48 100 ILE A N 1
ATOM 773 C CA . ILE A 1 100 ? 10.345 20.790 16.177 1.00 13.76 100 ILE A CA 1
ATOM 774 C C . ILE A 1 100 ? 11.503 19.720 16.290 1.00 13.53 100 ILE A C 1
ATOM 775 O O . ILE A 1 100 ? 11.270 18.638 16.866 1.00 13.91 100 ILE A O 1
ATOM 780 N N . LEU A 1 101 ? 12.702 20.078 15.824 1.00 13.01 101 LEU A N 1
ATOM 781 C CA . LEU A 1 101 ? 13.826 19.096 15.886 1.00 13.07 101 LEU A CA 1
ATOM 782 C C . LEU A 1 101 ? 14.157 18.907 17.354 1.00 14.11 101 LEU A C 1
ATOM 783 O O . LEU A 1 101 ? 14.408 17.771 17.818 1.00 13.55 101 LEU A O 1
ATOM 788 N N . LYS A 1 102 ? 14.287 19.949 18.145 1.00 13.15 102 LYS A N 1
ATOM 789 C CA . LYS A 1 102 ? 14.574 19.915 19.583 1.00 12.91 102 LYS A CA 1
ATOM 790 C C . LYS A 1 102 ? 13.597 18.991 20.313 1.00 13.56 102 LYS A C 1
ATOM 791 O O . LYS A 1 102 ? 13.988 18.235 21.188 1.00 14.72 102 LYS A O 1
ATOM 797 N N . GLY A 1 103 ? 12.302 19.069 19.973 1.00 14.69 103 GLY A N 1
ATOM 798 C CA . GLY A 1 103 ? 11.326 18.242 20.611 1.00 16.42 103 GLY A CA 1
ATOM 799 C C . GLY A 1 103 ? 11.626 16.775 20.350 1.00 14.97 103 GLY A C 1
ATOM 800 O O . GLY A 1 103 ? 11.496 15.933 21.279 1.00 18.31 103 GLY A O 1
ATOM 801 N N . ASP A 1 104 ? 11.951 16.436 19.123 1.00 15.66 104 ASP A N 1
ATOM 802 C CA . ASP A 1 104 ? 12.285 15.029 18.742 1.00 15.40 104 ASP A CA 1
ATOM 803 C C . ASP A 1 104 ? 13.550 14.639 19.531 1.00 16.42 104 ASP A C 1
ATOM 804 O O . ASP A 1 104 ? 13.630 13.491 20.066 1.00 17.13 104 ASP A O 1
ATOM 809 N N . VAL A 1 105 ? 14.561 15.486 19.599 1.00 14.45 105 VAL A N 1
ATOM 810 C CA . VAL A 1 105 ? 15.790 15.163 20.288 1.00 14.63 105 VAL A CA 1
ATOM 811 C C . VAL A 1 105 ? 15.535 14.927 21.761 1.00 17.92 105 VAL A C 1
ATOM 812 O O . VAL A 1 105 ? 16.057 13.983 22.360 1.00 15.49 105 VAL A O 1
ATOM 816 N N . LYS A 1 106 ? 14.701 15.723 22.405 1.00 16.38 106 LYS A N 1
ATOM 817 C CA . LYS A 1 106 ? 14.341 15.545 23.784 1.00 18.14 106 LYS A CA 1
ATOM 818 C C . LYS A 1 106 ? 13.547 14.315 24.036 1.00 19.33 106 LYS A C 1
ATOM 819 O O . LYS A 1 106 ? 13.665 13.792 25.192 1.00 21.54 106 LYS A O 1
ATOM 825 N N . ASN A 1 107 ? 12.838 13.776 23.078 1.00 19.07 107 ASN A N 1
ATOM 826 C CA A ASN A 1 107 ? 12.331 12.444 23.319 0.50 23.03 107 ASN A CA 1
ATOM 827 C CA B ASN A 1 107 ? 12.279 12.437 23.238 0.50 23.03 107 ASN A CA 1
ATOM 828 C C . ASN A 1 107 ? 13.282 11.277 23.389 1.00 21.79 107 ASN A C 1
ATOM 829 O O . ASN A 1 107 ? 13.002 10.276 23.978 1.00 23.16 107 ASN A O 1
ATOM 838 N N . VAL A 1 108 ? 14.475 11.485 22.896 1.00 17.72 108 VAL A N 1
ATOM 839 C CA . VAL A 1 108 ? 15.541 10.514 23.081 1.00 17.61 108 VAL A CA 1
ATOM 840 C C . VAL A 1 108 ? 16.349 10.888 24.305 1.00 20.69 108 VAL A C 1
ATOM 841 O O . VAL A 1 108 ? 16.732 9.972 25.095 1.00 25.72 108 VAL A O 1
ATOM 845 N 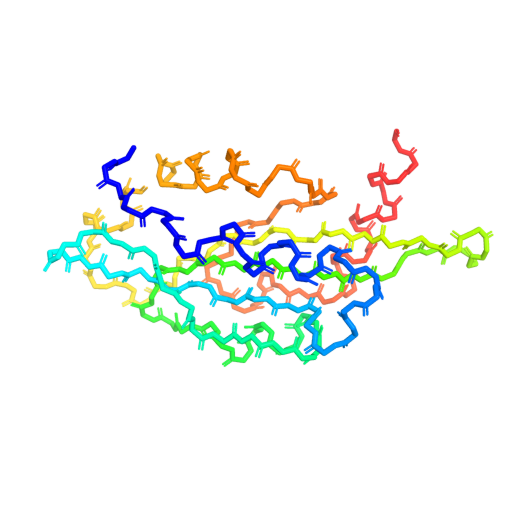N . ILE A 1 109 ? 16.687 12.156 24.424 1.00 16.77 109 ILE A N 1
ATOM 846 C CA . ILE A 1 109 ? 17.477 12.817 25.556 1.00 21.64 109 ILE A CA 1
ATOM 847 C C . ILE A 1 109 ? 16.417 13.300 26.542 1.00 27.19 109 ILE A C 1
ATOM 848 O O . ILE A 1 109 ? 16.051 14.498 26.657 1.00 25.62 109 ILE A O 1
ATOM 853 N N . ASN A 1 110 ? 15.841 12.317 27.215 1.00 21.31 110 ASN A N 1
ATOM 854 C CA . ASN A 1 110 ? 14.813 12.538 28.217 1.00 25.76 110 ASN A CA 1
ATOM 855 C C . ASN A 1 110 ? 15.245 12.648 29.638 1.00 27.72 110 ASN A C 1
ATOM 856 O O . ASN A 1 110 ? 14.421 12.859 30.461 1.00 28.21 110 ASN A O 1
ATOM 861 N N . ASN A 1 111 ? 16.521 12.472 29.950 1.00 20.47 111 ASN A N 1
ATOM 862 C CA . ASN A 1 111 ? 17.011 12.526 31.321 1.00 19.64 111 ASN A CA 1
ATOM 863 C C . ASN A 1 111 ? 17.920 13.770 31.432 1.00 19.68 111 ASN A C 1
ATOM 864 O O . ASN A 1 111 ? 19.134 13.717 31.162 1.00 20.61 111 ASN A O 1
ATOM 869 N N . PHE A 1 112 ? 17.382 14.893 31.784 1.00 16.23 112 PHE A N 1
ATOM 870 C CA . PHE A 1 112 ? 18.184 16.092 32.018 1.00 17.44 112 PHE A CA 1
ATOM 871 C C . PHE A 1 112 ? 17.638 16.944 33.149 1.00 18.08 112 PHE A C 1
ATOM 872 O O . PHE A 1 112 ? 16.374 16.983 33.359 1.00 23.00 112 PHE A O 1
ATOM 880 N N . HIS A 1 113 ? 18.475 17.557 33.895 1.00 17.14 113 HIS A N 1
ATOM 881 C CA . HIS A 1 113 ? 18.127 18.413 34.982 1.00 19.03 113 HIS A CA 1
ATOM 882 C C . HIS A 1 113 ? 17.941 19.823 34.640 1.00 20.20 113 HIS A C 1
ATOM 883 O O . HIS A 1 113 ? 17.177 20.524 35.321 1.00 22.85 113 HIS A O 1
ATOM 890 N N . ILE A 1 114 ? 18.560 20.323 33.555 1.00 15.09 114 ILE A N 1
ATOM 891 C CA . ILE A 1 114 ? 18.392 21.623 33.071 1.00 16.59 114 ILE A CA 1
ATOM 892 C C . ILE A 1 114 ? 18.449 21.592 31.571 1.00 16.71 114 ILE A C 1
ATOM 893 O O . ILE A 1 114 ? 19.154 20.763 30.931 1.00 15.61 114 ILE A O 1
ATOM 898 N N . GLU A 1 115 ? 17.701 22.470 30.902 1.00 14.58 115 GLU A N 1
ATOM 899 C CA . GLU A 1 115 ? 17.696 22.709 29.497 1.00 13.74 115 GLU A CA 1
ATOM 900 C C . GLU A 1 115 ? 17.987 24.163 29.224 1.00 14.73 115 GLU A C 1
ATOM 901 O O . GLU A 1 115 ? 17.405 25.062 29.900 1.00 16.12 115 GLU A O 1
ATOM 907 N N . LEU A 1 116 ? 18.900 24.448 28.325 1.00 14.47 116 LEU A N 1
ATOM 908 C CA . LEU A 1 116 ? 19.323 25.795 27.971 1.00 15.11 116 LEU A CA 1
ATOM 909 C C . LEU A 1 116 ? 19.271 25.940 26.488 1.00 16.37 116 LEU A C 1
ATOM 910 O O . LEU A 1 116 ? 19.708 25.030 25.715 1.00 16.51 116 LEU A O 1
ATOM 915 N N . HIS A 1 117 ? 18.793 27.046 25.953 1.00 15.25 117 HIS A N 1
ATOM 916 C CA . HIS A 1 117 ? 18.933 27.388 24.619 1.00 14.14 117 HIS A CA 1
ATOM 917 C C . HIS A 1 117 ? 19.969 28.543 24.490 1.00 16.21 117 HIS A C 1
ATOM 918 O O . HIS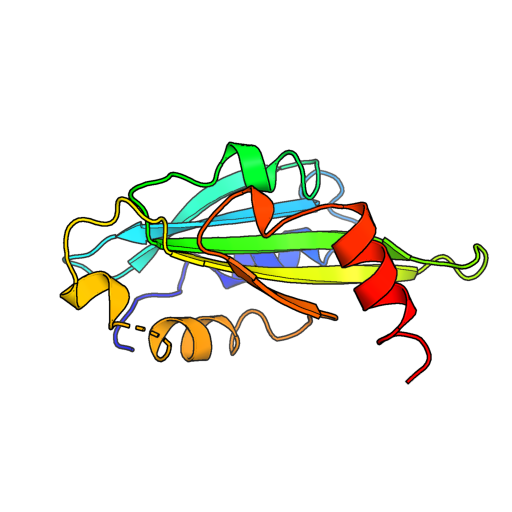 A 1 117 ? 19.816 29.604 25.188 1.00 22.36 117 HIS A O 1
ATOM 925 N N . ALA A 1 118 ? 20.929 28.429 23.623 1.00 13.32 118 ALA A N 1
ATOM 926 C CA . ALA A 1 118 ? 21.996 29.412 23.531 1.00 13.78 118 ALA A CA 1
ATOM 927 C C . ALA A 1 118 ? 22.222 29.759 22.080 1.00 13.54 118 ALA A C 1
ATOM 928 O O . ALA A 1 118 ? 22.088 28.980 21.143 1.00 13.44 118 ALA A O 1
ATOM 930 N N . THR A 1 119 ? 22.584 31.028 21.880 1.00 15.27 119 THR A N 1
ATOM 931 C CA . THR A 1 119 ? 22.931 31.543 20.581 1.00 14.69 119 THR A CA 1
ATOM 932 C C . THR A 1 119 ? 24.349 32.157 20.568 1.00 15.16 119 THR A C 1
ATOM 933 O O . THR A 1 119 ? 24.870 32.399 19.550 1.00 18.70 119 THR A O 1
ATOM 937 N N . SER A 1 120 ? 24.903 32.327 21.745 1.00 30.00 120 SER A N 1
ATOM 938 C CA . SER A 1 120 ? 26.223 32.858 21.934 1.00 30.00 120 SER A CA 1
ATOM 939 C C . SER A 1 120 ? 26.895 32.108 23.091 1.00 30.00 120 SER A C 1
ATOM 940 O O . SER A 1 120 ? 26.248 31.636 23.953 1.00 30.00 120 SER A O 1
ATOM 943 N N . LEU A 1 121 ? 28.221 32.051 23.053 1.00 17.86 121 LEU A N 1
ATOM 944 C CA . LEU A 1 121 ? 28.956 31.454 24.138 1.00 16.33 121 LEU A CA 1
ATOM 945 C C . LEU A 1 121 ? 28.736 32.158 25.474 1.00 17.12 121 LEU A C 1
ATOM 946 O O . LEU A 1 121 ? 28.856 31.534 26.454 1.00 18.36 121 LEU A O 1
ATOM 951 N N . ASP A 1 122 ? 28.394 33.430 25.463 1.00 16.64 122 ASP A N 1
ATOM 952 C CA . ASP A 1 122 ? 28.082 34.116 26.671 1.00 21.04 122 ASP A CA 1
ATOM 953 C C . ASP A 1 122 ? 26.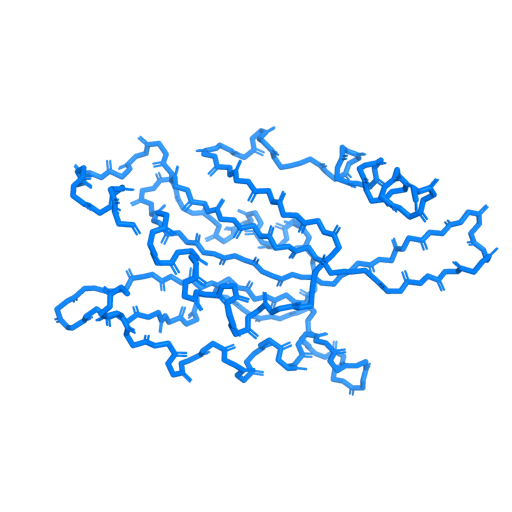844 33.600 27.349 1.00 16.87 122 ASP A C 1
ATOM 954 O O . ASP A 1 122 ? 26.618 33.951 28.428 1.00 19.80 122 ASP A O 1
ATOM 959 N N . ASP A 1 123 ? 26.018 32.828 26.648 1.00 14.86 123 ASP A N 1
ATOM 960 C CA . ASP A 1 123 ? 24.836 32.259 27.227 1.00 14.94 123 ASP A CA 1
ATOM 961 C C . ASP A 1 123 ? 25.174 31.056 28.096 1.00 13.81 123 ASP A C 1
ATOM 962 O O . ASP A 1 123 ? 24.338 30.553 28.742 1.00 15.45 123 ASP A O 1
ATOM 967 N N . LEU A 1 124 ? 26.409 30.570 28.000 1.00 13.84 124 LEU A N 1
ATOM 968 C CA . LEU A 1 124 ? 26.797 29.311 28.619 1.00 13.13 124 LEU A CA 1
ATOM 969 C C . LEU A 1 124 ? 27.978 29.514 29.564 1.00 12.78 124 LEU A C 1
ATOM 970 O O . LEU A 1 124 ? 29.100 29.546 29.155 1.00 13.76 124 LEU A O 1
ATOM 975 N N . VAL A 1 125 ? 27.650 29.599 30.828 1.00 12.24 125 VAL A N 1
ATOM 976 C CA . VAL A 1 125 ? 28.617 30.047 31.876 1.00 12.53 125 VAL A CA 1
ATOM 977 C C . VAL A 1 125 ? 28.505 29.092 32.968 1.00 12.58 125 VAL A C 1
ATOM 978 O O . VAL A 1 125 ? 27.474 28.902 33.621 1.00 12.48 125 VAL A O 1
ATOM 982 N N . GLU A 1 126 ? 29.626 28.492 33.358 1.00 12.44 126 GLU A N 1
ATOM 983 C CA . GLU A 1 126 ? 29.596 27.425 34.340 1.00 13.33 126 GLU A CA 1
ATOM 984 C C . GLU A 1 126 ? 28.938 27.795 35.673 1.00 13.56 126 GLU A C 1
ATOM 985 O O . GLU A 1 126 ? 28.154 27.085 36.181 1.00 12.41 126 GLU A O 1
ATOM 991 N N . ASP A 1 127 ? 29.272 28.948 36.205 1.00 13.03 127 ASP A N 1
ATOM 992 C CA . ASP A 1 127 ? 28.693 29.312 37.472 1.00 13.59 127 ASP A CA 1
ATOM 993 C C . ASP A 1 127 ? 27.178 29.538 37.397 1.00 11.79 127 ASP A C 1
ATOM 994 O O . ASP A 1 127 ? 26.513 29.363 38.319 1.00 13.95 127 ASP A O 1
ATOM 999 N N . GLU A 1 128 ? 26.737 30.087 36.288 1.00 12.60 128 GLU A N 1
ATOM 1000 C CA . GLU A 1 128 ? 25.314 30.306 36.065 1.00 11.98 128 GLU A CA 1
ATOM 1001 C C . GLU A 1 128 ? 24.563 28.993 35.963 1.00 13.80 128 GLU A C 1
ATOM 1002 O O . GLU A 1 128 ? 23.545 28.841 36.560 1.00 14.15 128 GLU A O 1
ATOM 1008 N N . ILE A 1 129 ? 25.121 28.042 35.229 1.00 12.77 129 ILE A N 1
ATOM 1009 C CA . ILE A 1 129 ? 24.448 26.754 35.082 1.00 14.89 129 ILE A CA 1
ATOM 1010 C C . ILE A 1 129 ? 24.503 26.017 36.438 1.00 15.74 129 ILE A C 1
ATOM 1011 O O . ILE A 1 129 ? 23.520 25.411 36.902 1.00 15.03 129 ILE A O 1
ATOM 1016 N N . ALA A 1 130 ? 25.595 25.999 37.220 1.00 13.72 130 ALA A N 1
ATOM 1017 C CA . ALA A 1 130 ? 25.693 25.413 38.509 1.00 13.91 130 ALA A CA 1
ATOM 1018 C C . ALA A 1 130 ? 24.678 25.984 39.452 1.00 16.01 130 ALA A C 1
ATOM 1019 O O . ALA A 1 130 ? 24.056 25.235 40.178 1.00 17.66 130 ALA A O 1
ATOM 1021 N N . ALA A 1 131 ? 24.467 27.315 39.408 1.00 16.45 131 ALA A N 1
ATOM 1022 C CA . ALA A 1 131 ? 23.462 27.922 40.319 1.00 18.46 131 ALA A CA 1
ATOM 1023 C C . ALA A 1 131 ? 22.039 27.459 39.899 1.00 19.08 131 ALA A C 1
ATOM 1024 O O . ALA A 1 131 ? 21.248 27.168 40.778 1.00 22.68 131 ALA A O 1
ATOM 1026 N N . LYS A 1 132 ? 21.793 27.364 38.627 1.00 18.39 132 LYS A N 1
ATOM 1027 C CA . LYS A 1 132 ? 20.471 26.896 38.087 1.00 22.06 132 LYS A CA 1
ATOM 1028 C C . LYS A 1 132 ? 20.201 25.506 38.511 1.00 23.06 132 LYS A C 1
ATOM 1029 O O . LYS A 1 132 ? 19.072 25.174 38.921 1.00 24.58 132 LYS A O 1
ATOM 1035 N N . ILE A 1 133 ? 21.195 24.619 38.437 1.00 19.06 133 ILE A N 1
ATOM 1036 C CA . ILE A 1 133 ? 21.091 23.243 38.908 1.00 20.55 133 ILE A CA 1
ATOM 1037 C C . ILE A 1 133 ? 20.775 23.183 40.392 1.00 22.98 133 ILE A C 1
ATOM 1038 O O . ILE A 1 133 ? 19.907 22.392 40.810 1.00 26.61 133 ILE A O 1
ATOM 1043 N N . LYS A 1 134 ? 21.453 23.981 41.173 1.00 22.01 134 LYS A N 1
ATOM 1044 C CA . LYS A 1 134 ? 21.358 23.996 42.660 1.00 25.50 134 LYS A CA 1
ATOM 1045 C C . LYS A 1 134 ? 19.859 24.422 42.963 1.00 28.46 134 LYS A C 1
ATOM 1046 O O . LYS A 1 134 ? 19.163 23.779 43.799 1.00 30.66 134 LYS A O 1
ATOM 1052 N N . LEU A 1 135 ? 19.347 25.394 42.210 1.00 29.21 135 LEU A N 1
ATOM 1053 C CA . LEU A 1 135 ? 17.944 25.803 42.295 1.00 32.16 135 LEU A CA 1
ATOM 1054 C C . LEU A 1 135 ? 16.958 24.711 41.918 1.00 33.54 135 LEU A C 1
ATOM 1055 O O . LEU A 1 135 ? 15.952 24.547 42.640 1.00 36.87 135 LEU A O 1
ATOM 1060 N N . GLU A 1 136 ? 17.123 24.048 40.777 1.00 38.77 136 GLU A N 1
ATOM 1061 C CA A GLU A 1 136 ? 16.160 23.014 40.398 0.50 41.61 136 GLU A CA 1
ATOM 1062 C CA B GLU A 1 136 ? 16.274 22.914 40.328 0.50 39.50 136 GLU A CA 1
ATOM 1063 C C . GLU A 1 136 ? 16.257 21.842 41.408 1.00 43.34 136 GLU A C 1
ATOM 1064 O O . GLU A 1 136 ? 15.239 21.174 41.655 1.00 48.02 136 GLU A O 1
ATOM 1075 N N . HIS A 1 137 ? 17.430 21.626 42.026 1.00 42.86 137 HIS A N 1
ATOM 1076 C CA . HIS A 1 137 ? 17.605 20.539 42.989 1.00 41.94 137 HIS A CA 1
ATOM 1077 C C . HIS A 1 137 ? 16.667 20.752 44.205 1.00 55.85 137 HIS A C 1
ATOM 1078 O O . HIS A 1 137 ? 16.050 19.790 44.690 1.00 58.10 137 HIS A O 1
ATOM 1085 N N . HIS A 1 138 ? 16.574 21.995 44.684 1.00 62.92 138 HIS A N 1
ATOM 1086 C CA . HIS A 1 138 ? 15.776 22.305 45.888 1.00 71.78 138 HIS A CA 1
ATOM 1087 C C . HIS A 1 138 ? 14.381 22.895 45.602 1.00 71.05 138 HIS A C 1
ATOM 1088 O O . HIS A 1 138 ? 13.812 23.583 46.450 1.00 79.38 138 HIS A O 1
ATOM 1095 N N . ALA A 1 139 ? 13.849 22.607 44.408 1.00 63.73 139 ALA A N 1
ATOM 1096 C CA . ALA A 1 139 ? 12.449 22.863 44.042 1.00 68.40 139 ALA A CA 1
ATOM 1097 C C . ALA A 1 139 ? 11.666 21.558 44.149 1.00 63.10 139 ALA A C 1
ATOM 1098 O O . ALA A 1 139 ? 12.235 20.468 44.024 1.00 68.17 139 ALA A O 1
#